Protein AF-A0A941LBN6-F1 (afdb_monomer_lite)

Radius of gyration: 17.54 Å; chains: 1; bounding box: 36×30×60 Å

Structure (mmCIF, N/CA/C/O backbone):
data_AF-A0A941LBN6-F1
#
_entry.id   AF-A0A941LBN6-F1
#
loop_
_atom_site.group_PDB
_atom_site.id
_atom_site.type_symbol
_atom_site.label_atom_id
_atom_site.label_alt_id
_atom_site.label_comp_id
_atom_site.label_asym_id
_atom_site.label_entity_id
_atom_site.label_seq_id
_atom_site.pdbx_PDB_ins_code
_atom_site.Cartn_x
_atom_site.Cartn_y
_atom_site.Cartn_z
_atom_site.occupancy
_atom_site.B_iso_or_equiv
_atom_site.auth_seq_id
_atom_site.auth_comp_id
_atom_site.auth_asym_id
_atom_site.auth_atom_id
_atom_site.pdbx_PDB_model_num
ATOM 1 N N . MET A 1 1 ? 10.171 -6.076 -21.345 1.00 50.53 1 MET A N 1
ATOM 2 C CA . MET A 1 1 ? 9.828 -5.138 -20.255 1.00 50.53 1 MET A CA 1
ATOM 3 C C . MET A 1 1 ? 8.312 -5.055 -20.231 1.00 50.53 1 MET A C 1
ATOM 5 O O . MET A 1 1 ? 7.754 -5.129 -21.316 1.00 50.53 1 MET A O 1
ATOM 9 N N . PRO A 1 2 ? 7.630 -4.997 -19.079 1.00 62.38 2 PRO A N 1
ATOM 10 C CA . PRO A 1 2 ? 6.196 -4.719 -19.077 1.00 62.38 2 PRO A CA 1
ATOM 11 C C . PRO A 1 2 ? 5.975 -3.334 -19.696 1.00 62.38 2 PRO A C 1
ATOM 13 O O . PRO A 1 2 ? 6.624 -2.378 -19.280 1.00 62.38 2 PRO A O 1
ATOM 16 N N . ASP A 1 3 ? 5.101 -3.233 -20.695 1.00 67.25 3 ASP A N 1
ATOM 17 C CA . ASP A 1 3 ? 4.938 -2.003 -21.489 1.00 67.25 3 ASP A CA 1
ATOM 18 C C . ASP A 1 3 ? 4.150 -0.901 -20.752 1.00 67.25 3 ASP A C 1
ATOM 20 O O . ASP A 1 3 ? 4.070 0.229 -21.226 1.00 67.25 3 ASP A O 1
ATOM 24 N N . ASN A 1 4 ? 3.584 -1.208 -19.580 1.00 82.12 4 ASN A N 1
AT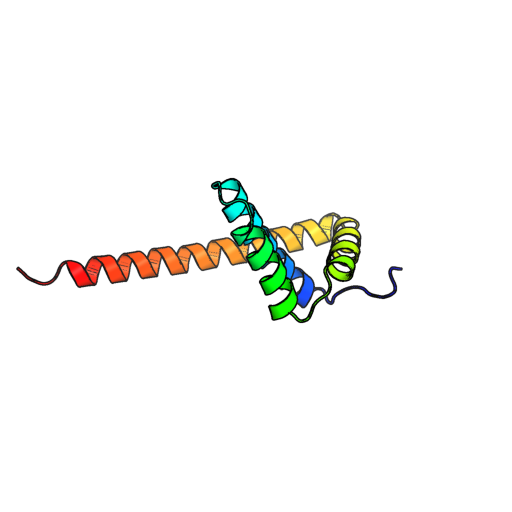OM 25 C CA . ASN A 1 4 ? 2.7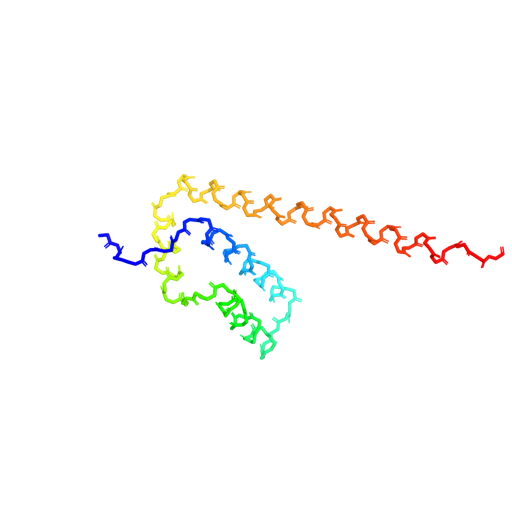83 -0.283 -18.780 1.00 82.12 4 ASN A CA 1
ATOM 26 C C . ASN A 1 4 ? 3.093 -0.447 -17.284 1.00 82.12 4 ASN A C 1
ATOM 28 O O . ASN A 1 4 ? 2.353 -1.096 -16.544 1.00 82.12 4 ASN A O 1
ATOM 32 N N . LEU A 1 5 ? 4.244 0.080 -16.863 1.00 92.12 5 LEU A N 1
ATOM 33 C CA . LEU A 1 5 ? 4.622 0.156 -15.455 1.00 92.12 5 LEU A CA 1
ATOM 34 C C . LEU A 1 5 ? 4.147 1.475 -14.853 1.00 92.12 5 LEU A C 1
ATOM 36 O O . LEU A 1 5 ? 4.287 2.540 -15.452 1.00 92.12 5 LEU A O 1
ATOM 40 N N . MET A 1 6 ? 3.629 1.389 -13.636 1.00 95.00 6 MET A N 1
ATOM 41 C CA . MET A 1 6 ? 3.320 2.538 -12.804 1.00 95.00 6 MET A CA 1
ATOM 42 C C . MET A 1 6 ? 4.600 3.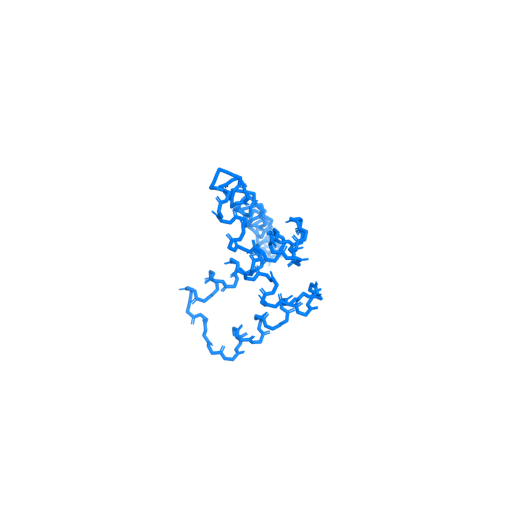315 -12.490 1.00 95.00 6 MET A C 1
ATOM 44 O O . MET A 1 6 ? 5.653 2.717 -12.280 1.00 95.00 6 MET A O 1
ATOM 48 N N . ALA A 1 7 ? 4.510 4.643 -12.431 1.00 95.19 7 ALA A N 1
ATOM 49 C CA . ALA A 1 7 ? 5.607 5.458 -11.924 1.00 95.19 7 ALA A CA 1
ATOM 50 C C . ALA A 1 7 ? 5.901 5.092 -10.461 1.00 95.19 7 ALA A C 1
ATOM 52 O O . ALA A 1 7 ? 4.977 4.869 -9.681 1.00 95.19 7 ALA A O 1
ATOM 53 N N . GLU A 1 8 ? 7.178 5.061 -10.079 1.00 95.19 8 GLU A N 1
ATOM 54 C CA . GLU A 1 8 ? 7.584 4.548 -8.766 1.00 95.19 8 GLU A CA 1
ATOM 55 C C . GLU A 1 8 ? 6.958 5.325 -7.600 1.00 95.19 8 GLU A C 1
ATOM 57 O O . GLU A 1 8 ? 6.525 4.719 -6.626 1.00 95.19 8 GLU A O 1
ATOM 62 N N . GLU A 1 9 ? 6.840 6.648 -7.717 1.00 95.81 9 GLU A N 1
ATOM 63 C CA . GLU A 1 9 ? 6.197 7.488 -6.697 1.00 95.81 9 GLU A CA 1
ATOM 64 C C . GLU A 1 9 ? 4.726 7.103 -6.482 1.00 95.81 9 GLU A C 1
ATOM 66 O O . GLU A 1 9 ? 4.297 6.881 -5.351 1.00 95.81 9 GLU A O 1
ATOM 71 N N . LEU A 1 10 ? 3.972 6.934 -7.574 1.00 96.38 10 LEU A N 1
ATOM 72 C CA . LEU A 1 10 ? 2.573 6.507 -7.531 1.00 96.38 10 LEU A CA 1
ATOM 73 C C . LEU A 1 10 ? 2.436 5.081 -6.978 1.00 96.38 10 LEU A C 1
ATOM 75 O O . LEU A 1 10 ? 1.536 4.799 -6.187 1.00 96.38 10 LEU A O 1
ATOM 79 N N . TYR A 1 11 ? 3.358 4.193 -7.355 1.00 97.19 11 TYR A N 1
ATOM 80 C CA . TYR A 1 11 ? 3.430 2.839 -6.815 1.00 97.19 11 TYR A CA 1
ATOM 81 C C . TYR A 1 11 ? 3.654 2.843 -5.304 1.00 97.19 11 TYR A C 1
ATOM 83 O O . TYR A 1 11 ? 2.971 2.107 -4.598 1.00 97.19 11 TYR A O 1
ATOM 91 N N . LEU A 1 12 ? 4.572 3.670 -4.799 1.00 97.81 12 LEU A N 1
ATOM 92 C CA . LEU A 1 12 ? 4.860 3.772 -3.369 1.00 97.81 12 LEU A CA 1
ATOM 93 C C . LEU A 1 12 ? 3.667 4.308 -2.573 1.00 97.8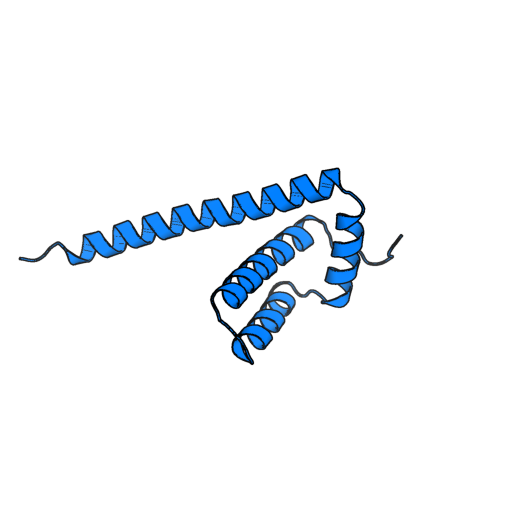1 12 LEU A C 1
ATOM 95 O O . LEU A 1 12 ? 3.408 3.827 -1.469 1.00 97.81 12 LEU A O 1
ATOM 99 N N . ASP A 1 13 ? 2.926 5.267 -3.125 1.00 96.94 13 ASP A N 1
ATOM 100 C CA . ASP A 1 13 ? 1.715 5.782 -2.487 1.00 96.94 13 ASP A CA 1
ATOM 101 C C . ASP A 1 13 ? 0.598 4.734 -2.422 1.00 96.94 13 ASP A C 1
ATOM 103 O O . ASP A 1 13 ? -0.012 4.565 -1.366 1.00 96.94 13 ASP A O 1
ATOM 107 N N . LEU A 1 14 ? 0.372 3.987 -3.506 1.00 97.19 14 LEU A N 1
ATOM 108 C CA . LEU A 1 14 ? -0.590 2.881 -3.512 1.00 97.19 14 LEU A CA 1
ATOM 109 C C . LEU A 1 14 ? -0.150 1.725 -2.615 1.00 97.19 14 LEU A C 1
ATOM 111 O O . LEU A 1 14 ? -0.970 1.170 -1.888 1.00 97.19 14 LEU A O 1
ATOM 115 N N . PHE A 1 15 ? 1.136 1.377 -2.629 1.00 97.50 15 PHE A N 1
ATOM 116 C CA . PHE A 1 15 ? 1.686 0.327 -1.777 1.00 97.50 15 PHE A CA 1
ATOM 117 C C . PHE A 1 15 ? 1.470 0.664 -0.299 1.00 97.50 15 PHE A C 1
ATOM 119 O O . PHE A 1 15 ? 0.991 -0.173 0.455 1.00 97.50 15 PHE A O 1
ATOM 126 N N . TYR A 1 16 ? 1.707 1.917 0.091 1.00 97.25 16 TYR A N 1
ATOM 127 C CA . TYR A 1 16 ? 1.414 2.404 1.436 1.00 97.25 16 TYR A CA 1
ATOM 128 C C . TYR A 1 16 ? -0.058 2.219 1.848 1.00 97.25 16 TYR A C 1
ATOM 130 O O . TYR A 1 16 ? -0.323 1.681 2.920 1.00 97.25 16 TYR A O 1
ATOM 138 N N . GLU A 1 17 ? -1.015 2.631 1.015 1.00 97.25 17 GLU A N 1
ATOM 139 C CA . GLU A 1 17 ? -2.452 2.518 1.329 1.00 97.25 17 GLU A CA 1
ATOM 140 C C . GLU A 1 17 ? -2.910 1.054 1.418 1.00 97.25 17 GLU A C 1
ATOM 142 O O . GLU A 1 17 ? -3.710 0.690 2.282 1.00 97.25 17 GLU A O 1
ATOM 147 N N . LEU A 1 18 ? -2.369 0.190 0.556 1.00 96.81 18 LEU A N 1
ATOM 148 C CA . LEU A 1 18 ? -2.678 -1.238 0.566 1.00 96.81 18 LEU A CA 1
ATOM 149 C C . LEU A 1 18 ? -2.076 -1.958 1.781 1.00 96.81 18 LEU A C 1
ATOM 151 O O . LEU A 1 18 ? -2.735 -2.833 2.338 1.00 96.81 18 LEU A O 1
ATOM 155 N N . GLU A 1 19 ? -0.889 -1.562 2.246 1.00 95.44 19 GLU A N 1
ATOM 156 C CA . GLU A 1 19 ? -0.319 -2.071 3.502 1.00 95.44 19 GLU A CA 1
ATOM 157 C C . GLU A 1 19 ? -1.168 -1.659 4.714 1.00 95.44 19 GLU A C 1
ATOM 159 O O . GLU A 1 19 ? -1.438 -2.477 5.594 1.00 95.44 19 GLU A O 1
ATOM 164 N N . LEU A 1 20 ? -1.678 -0.421 4.746 1.00 94.81 20 LEU A N 1
ATOM 165 C CA . LEU A 1 20 ? -2.618 -0.000 5.791 1.00 94.81 20 LEU A CA 1
ATOM 166 C C . LEU A 1 20 ? -3.907 -0.829 5.774 1.00 94.81 20 LEU A C 1
ATOM 168 O O . LEU A 1 20 ? -4.391 -1.241 6.833 1.00 94.81 20 LEU A O 1
ATOM 172 N N . LEU A 1 21 ? -4.456 -1.088 4.585 1.00 95.06 21 LEU A N 1
ATOM 173 C CA . LEU A 1 21 ? -5.638 -1.930 4.433 1.00 95.06 21 LEU A CA 1
ATOM 174 C C . LEU A 1 21 ? -5.360 -3.369 4.889 1.00 95.06 21 LEU A C 1
ATOM 176 O O . LEU A 1 21 ? -6.186 -3.937 5.603 1.00 95.06 21 LEU A O 1
ATOM 180 N N . SER A 1 22 ? -4.185 -3.921 4.569 1.00 92.56 22 SER A N 1
ATOM 181 C CA . SER A 1 22 ? -3.761 -5.245 5.041 1.00 92.56 22 SER A CA 1
ATOM 182 C C . SER A 1 22 ? -3.720 -5.306 6.568 1.00 92.56 22 SER A C 1
ATOM 184 O O . SER A 1 22 ? -4.299 -6.207 7.168 1.00 92.56 22 SER A O 1
ATOM 186 N N . VAL A 1 23 ? -3.134 -4.302 7.229 1.00 90.75 23 VAL A N 1
ATOM 187 C CA . VAL A 1 23 ? -3.118 -4.224 8.701 1.00 90.75 23 VAL A CA 1
ATOM 188 C C . VAL A 1 23 ? -4.535 -4.127 9.275 1.00 90.75 23 VAL A C 1
ATOM 190 O O . VAL A 1 23 ? -4.834 -4.734 10.307 1.00 90.75 23 VAL A O 1
ATOM 193 N N . TYR A 1 24 ? -5.430 -3.376 8.629 1.00 91.50 24 TYR A N 1
ATOM 194 C CA . TYR A 1 24 ? -6.830 -3.290 9.045 1.00 91.50 24 TYR A CA 1
ATOM 195 C C . TYR A 1 24 ? -7.535 -4.653 8.944 1.00 91.50 24 TYR A C 1
ATOM 197 O O . TYR A 1 24 ? -8.254 -5.048 9.868 1.00 91.50 24 TYR A O 1
ATOM 205 N N . GLN A 1 25 ? -7.268 -5.408 7.875 1.00 92.50 25 GLN A N 1
ATOM 206 C CA . GLN A 1 25 ? -7.764 -6.775 7.697 1.00 92.50 25 GLN A CA 1
ATOM 207 C C . GLN A 1 25 ? -7.208 -7.743 8.748 1.00 92.50 25 GLN A C 1
ATOM 209 O O . GLN A 1 25 ? -7.970 -8.522 9.329 1.00 92.50 25 GLN A O 1
ATOM 214 N N . ASP A 1 26 ? -5.909 -7.664 9.044 1.00 91.06 26 ASP A N 1
ATOM 215 C CA . ASP A 1 26 ? -5.239 -8.500 10.048 1.00 91.06 26 ASP A CA 1
ATOM 216 C C . ASP A 1 26 ? -5.801 -8.277 11.458 1.00 91.06 26 ASP A C 1
ATOM 218 O O . ASP A 1 26 ? -5.847 -9.198 12.275 1.00 91.06 26 ASP A O 1
ATOM 222 N N . ARG A 1 27 ? -6.325 -7.075 11.733 1.00 90.75 27 ARG A N 1
ATOM 223 C CA . ARG A 1 27 ? -7.047 -6.743 12.975 1.00 90.75 27 ARG A CA 1
ATOM 224 C C . ARG A 1 27 ? -8.498 -7.232 13.007 1.00 90.75 27 ARG A C 1
ATOM 226 O O . ARG A 1 27 ? -9.213 -6.962 13.970 1.00 90.75 27 ARG A O 1
ATOM 233 N N . GLY A 1 28 ? -8.933 -7.974 11.991 1.00 87.75 28 GLY A N 1
ATOM 234 C CA . GLY A 1 28 ? -10.233 -8.637 11.945 1.00 87.75 28 GLY A CA 1
ATOM 235 C C . GLY A 1 28 ? -11.277 -7.947 11.069 1.00 87.75 28 GLY A C 1
ATOM 236 O O . GLY A 1 28 ? -12.396 -8.457 10.981 1.00 87.75 28 GLY A O 1
ATOM 237 N N . ALA A 1 29 ? -10.945 -6.842 10.392 1.00 90.44 29 ALA A N 1
ATOM 238 C CA . ALA A 1 29 ? -11.849 -6.246 9.413 1.00 90.44 29 ALA A CA 1
ATOM 239 C C . ALA A 1 29 ? -12.008 -7.170 8.198 1.00 90.44 29 ALA A C 1
ATOM 241 O O . ALA A 1 29 ? -11.029 -7.655 7.631 1.00 90.44 29 ALA A O 1
ATOM 242 N N . ARG A 1 30 ? -13.250 -7.458 7.799 1.00 90.06 30 ARG A N 1
ATOM 243 C CA . ARG A 1 30 ? -13.560 -8.393 6.706 1.00 90.06 30 ARG A CA 1
ATOM 244 C C . ARG A 1 30 ? -14.848 -8.006 5.988 1.00 90.06 30 ARG A C 1
ATOM 246 O O . ARG A 1 30 ? -15.644 -7.218 6.496 1.00 90.06 30 ARG A O 1
ATOM 253 N N . GLY A 1 31 ? -15.070 -8.638 4.839 1.00 89.75 31 GLY A N 1
ATOM 254 C CA . GLY A 1 31 ? -16.289 -8.493 4.051 1.00 89.75 31 GLY A CA 1
ATOM 255 C C . GLY A 1 31 ? -16.337 -7.180 3.276 1.00 89.75 31 GLY A C 1
ATOM 256 O O . GLY A 1 31 ? -15.308 -6.558 3.021 1.00 89.75 31 GLY A O 1
ATOM 257 N N . SER A 1 32 ? -17.553 -6.744 2.950 1.00 90.31 32 SER A N 1
ATOM 258 C CA . SER A 1 32 ? -17.807 -5.674 1.980 1.00 90.31 32 SER A CA 1
ATOM 259 C C . SER A 1 32 ? -17.136 -4.338 2.299 1.00 90.31 32 SER A C 1
ATOM 261 O O . SER A 1 32 ? -16.882 -3.563 1.392 1.00 90.31 32 SER A O 1
ATOM 263 N N . VAL A 1 33 ? -16.840 -4.043 3.569 1.00 91.12 33 VAL A N 1
ATOM 264 C CA . VAL A 1 33 ? -16.137 -2.803 3.943 1.00 91.12 33 VAL A CA 1
ATOM 265 C C . VAL A 1 33 ? -14.717 -2.788 3.387 1.00 91.12 33 VAL A C 1
ATOM 267 O O . VAL A 1 33 ? -14.273 -1.778 2.854 1.00 91.12 33 VAL A O 1
ATOM 270 N N . VAL A 1 34 ? -14.009 -3.910 3.497 1.00 93.38 34 VAL A N 1
ATOM 271 C CA . VAL A 1 34 ? -12.639 -4.043 2.996 1.00 93.38 34 VAL A CA 1
ATOM 272 C C . VAL A 1 34 ? -12.627 -3.997 1.473 1.00 93.38 34 VAL A C 1
ATOM 274 O O . VAL A 1 34 ? -11.785 -3.312 0.901 1.00 93.38 34 VAL A O 1
ATOM 277 N N . ASP A 1 35 ? -13.585 -4.671 0.832 1.00 93.38 35 ASP A N 1
ATOM 278 C CA . ASP A 1 35 ? -13.723 -4.666 -0.626 1.00 93.38 35 ASP A CA 1
ATOM 279 C C . ASP A 1 35 ? -13.974 -3.239 -1.144 1.00 93.38 35 ASP A C 1
ATOM 281 O O . ASP A 1 35 ? -13.269 -2.772 -2.038 1.00 93.38 35 ASP A O 1
ATOM 285 N N . SER A 1 36 ? -14.885 -2.493 -0.508 1.00 94.31 36 SER A N 1
ATOM 286 C CA . SER A 1 36 ? -15.145 -1.088 -0.846 1.00 94.31 36 SER A CA 1
ATOM 287 C C . SER A 1 36 ? -13.927 -0.189 -0.626 1.00 94.31 36 SER A C 1
ATOM 289 O O . SER A 1 36 ? -13.658 0.691 -1.440 1.00 94.31 36 SER A O 1
ATOM 291 N N . LEU A 1 37 ? -13.176 -0.383 0.465 1.00 96.31 37 LEU A N 1
ATOM 292 C CA . LEU A 1 37 ? -11.951 0.385 0.713 1.00 96.31 37 LEU A CA 1
ATOM 293 C C . LEU A 1 37 ? -10.897 0.100 -0.354 1.00 96.31 37 LEU A C 1
ATOM 295 O O . LEU A 1 37 ? -10.256 1.028 -0.839 1.00 96.31 37 LEU A O 1
ATOM 299 N N . TYR A 1 38 ? -10.748 -1.164 -0.748 1.00 96.12 38 TYR A N 1
ATOM 300 C CA . TYR A 1 38 ? -9.856 -1.551 -1.830 1.00 96.12 38 TYR A CA 1
ATOM 301 C C . TYR A 1 38 ? -10.227 -0.824 -3.132 1.00 96.12 38 TYR A C 1
ATOM 303 O O . TYR A 1 38 ? -9.366 -0.208 -3.756 1.00 96.12 38 TYR A O 1
ATOM 311 N N . GLU A 1 39 ? -11.505 -0.828 -3.519 1.00 96.19 39 GLU A N 1
ATOM 312 C CA . GLU A 1 39 ? -11.990 -0.124 -4.716 1.00 96.19 39 GLU A CA 1
ATOM 313 C C . GLU A 1 39 ? -11.764 1.395 -4.647 1.00 96.19 39 GLU A C 1
ATOM 315 O O . GLU A 1 39 ? -11.272 2.000 -5.606 1.00 96.19 39 GLU A O 1
ATOM 320 N N . GLU A 1 40 ? -12.070 2.021 -3.509 1.00 97.19 40 GLU A N 1
ATOM 321 C CA . GLU A 1 40 ? -11.897 3.465 -3.333 1.00 97.19 40 GLU A CA 1
ATOM 322 C C . GLU A 1 40 ? -10.420 3.891 -3.339 1.00 97.19 40 GLU A C 1
ATOM 324 O O . GLU A 1 40 ? -10.110 4.974 -3.840 1.00 97.19 40 GLU A O 1
ATOM 329 N N . ILE A 1 41 ? -9.489 3.043 -2.881 1.00 97.75 41 ILE A N 1
ATOM 330 C CA . ILE A 1 41 ? -8.046 3.299 -3.018 1.00 97.75 41 ILE A CA 1
ATOM 331 C C . ILE A 1 41 ? -7.679 3.425 -4.503 1.00 97.75 41 ILE A C 1
ATOM 333 O O . ILE A 1 41 ? -7.150 4.454 -4.919 1.00 97.75 41 ILE A O 1
ATOM 337 N N . PHE A 1 42 ? -8.001 2.441 -5.344 1.00 97.19 42 PHE A N 1
ATOM 338 C CA . PHE A 1 42 ? -7.634 2.500 -6.768 1.00 97.19 42 PHE A CA 1
ATOM 339 C C . PHE A 1 42 ? -8.292 3.670 -7.505 1.00 97.19 42 PHE A C 1
ATOM 341 O O . PHE A 1 42 ? -7.654 4.334 -8.328 1.00 97.19 42 PHE A O 1
ATOM 348 N N . LYS A 1 43 ? -9.537 3.988 -7.145 1.00 97.06 43 LYS A N 1
ATOM 349 C CA . LYS A 1 43 ? -10.263 5.144 -7.673 1.00 97.06 43 LYS A CA 1
ATOM 350 C C . LYS A 1 43 ? -9.620 6.474 -7.276 1.00 97.06 43 LYS A C 1
ATOM 352 O O . LYS A 1 43 ? -9.459 7.336 -8.138 1.00 97.06 43 LYS A O 1
ATOM 357 N N . LYS A 1 44 ? -9.196 6.638 -6.015 1.00 97.19 44 LYS A N 1
ATOM 358 C CA . LYS A 1 44 ? -8.488 7.838 -5.522 1.00 97.19 44 LYS A CA 1
ATOM 359 C C . LYS A 1 44 ? -7.234 8.142 -6.344 1.00 97.19 44 LYS A C 1
ATOM 361 O O . LYS A 1 44 ? -6.961 9.303 -6.632 1.00 97.19 44 LYS A O 1
ATOM 366 N N . TYR A 1 45 ? -6.495 7.107 -6.731 1.00 95.44 45 TYR A N 1
ATOM 367 C CA . TYR A 1 45 ? -5.249 7.234 -7.491 1.00 95.44 45 TYR A CA 1
ATOM 368 C C . TYR A 1 45 ? -5.438 7.143 -9.012 1.00 95.44 45 TYR A C 1
ATOM 370 O O . TYR A 1 45 ? -4.444 7.109 -9.737 1.00 95.44 45 TYR A O 1
ATOM 378 N N . ASN A 1 46 ? -6.685 7.086 -9.504 1.00 94.75 46 ASN A N 1
ATOM 379 C CA . ASN A 1 46 ? -7.018 6.875 -10.918 1.00 94.75 46 ASN A CA 1
ATOM 380 C C . ASN A 1 46 ? -6.155 5.768 -11.556 1.00 94.75 46 ASN A C 1
ATOM 382 O O . ASN A 1 46 ? -5.543 5.951 -12.609 1.00 94.75 46 ASN A O 1
ATOM 386 N N . SER A 1 47 ? -6.022 4.655 -10.839 1.00 94.12 47 SER A N 1
ATOM 387 C CA . SER A 1 47 ? -5.073 3.592 -11.150 1.00 94.12 47 SER A CA 1
ATOM 388 C C . SER A 1 47 ? -5.785 2.261 -11.310 1.00 94.12 47 SER A C 1
ATOM 390 O O . SER A 1 47 ? -6.806 2.004 -10.679 1.00 94.12 47 SER A O 1
ATOM 392 N N . ASP A 1 48 ? -5.217 1.402 -12.149 1.00 93.62 48 ASP A N 1
ATOM 393 C CA . ASP A 1 48 ? -5.748 0.073 -12.419 1.00 93.62 48 ASP A CA 1
ATOM 394 C C . ASP A 1 48 ? -5.046 -0.995 -11.564 1.00 93.62 48 ASP A C 1
ATOM 396 O O . ASP A 1 48 ? -3.825 -0.962 -11.357 1.00 93.62 48 ASP A O 1
ATOM 400 N N . LYS A 1 49 ? -5.829 -1.958 -11.069 1.00 93.62 49 LYS A N 1
ATOM 401 C CA . LYS A 1 49 ? -5.347 -3.044 -10.210 1.00 93.62 49 LYS A CA 1
ATOM 402 C C . LYS A 1 49 ? -4.321 -3.927 -10.914 1.00 93.62 49 LYS A C 1
ATOM 404 O O . LYS A 1 49 ? -3.302 -4.271 -10.315 1.00 93.62 49 LYS A O 1
ATOM 409 N N . ASP A 1 50 ? -4.562 -4.302 -12.163 1.00 93.94 50 ASP A N 1
ATOM 410 C CA . ASP A 1 50 ? -3.682 -5.201 -12.909 1.00 93.94 50 ASP A CA 1
ATOM 411 C C . ASP A 1 50 ? -2.370 -4.501 -13.278 1.00 93.94 50 ASP A C 1
ATOM 413 O O . ASP A 1 50 ? -1.294 -5.114 -13.237 1.00 93.94 50 ASP A O 1
ATOM 417 N N . VAL A 1 51 ? -2.430 -3.191 -13.542 1.00 94.44 51 VAL A N 1
ATOM 418 C CA . VAL A 1 51 ? -1.242 -2.340 -13.717 1.00 94.44 51 VAL A CA 1
ATOM 419 C C . VAL A 1 51 ? -0.425 -2.269 -12.428 1.00 94.44 51 VAL A C 1
ATOM 421 O O . VAL A 1 51 ? 0.797 -2.456 -12.468 1.00 94.44 51 VAL A O 1
ATOM 424 N N . PHE A 1 52 ? -1.071 -2.072 -11.273 1.00 95.88 52 PHE A N 1
ATOM 425 C CA . PHE A 1 52 ? -0.384 -2.122 -9.982 1.00 95.88 52 PHE A CA 1
ATOM 426 C C . PHE A 1 52 ? 0.263 -3.489 -9.751 1.00 95.88 52 PHE A C 1
ATOM 428 O O . PHE A 1 52 ? 1.450 -3.545 -9.451 1.00 95.88 52 PHE A O 1
ATOM 435 N N . MET A 1 53 ? -0.457 -4.596 -9.954 1.00 95.12 53 MET A N 1
ATOM 436 C CA . MET A 1 53 ? 0.084 -5.942 -9.731 1.00 95.12 53 MET A CA 1
ATOM 437 C C . MET A 1 53 ? 1.268 -6.263 -10.649 1.00 95.12 53 MET A C 1
ATOM 439 O O . MET A 1 53 ? 2.235 -6.900 -10.224 1.00 95.12 53 MET A O 1
ATOM 443 N N . SER A 1 54 ? 1.216 -5.812 -11.902 1.00 95.31 54 SER A N 1
ATOM 444 C CA . SER A 1 54 ? 2.324 -5.953 -12.851 1.00 95.31 54 SER A CA 1
ATOM 445 C C . SER A 1 54 ? 3.540 -5.139 -12.410 1.00 95.31 54 SER A C 1
ATOM 447 O O . SER A 1 54 ? 4.666 -5.642 -12.424 1.00 95.31 54 SER A O 1
ATOM 449 N N . SER A 1 55 ? 3.304 -3.913 -11.939 1.00 96.19 55 SER A N 1
ATOM 450 C CA . SER A 1 55 ? 4.344 -3.025 -11.412 1.00 96.19 55 SER A CA 1
ATOM 451 C C . SER A 1 55 ? 4.952 -3.565 -10.123 1.00 96.19 55 SER A C 1
ATOM 453 O O . SER A 1 55 ? 6.168 -3.595 -9.983 1.00 96.19 55 SER A O 1
ATOM 455 N N . HIS A 1 56 ? 4.127 -4.088 -9.219 1.00 96.31 56 HIS A N 1
ATOM 456 C CA . HIS A 1 56 ? 4.557 -4.690 -7.966 1.00 96.31 56 HIS A CA 1
ATOM 457 C C . HIS A 1 56 ? 5.484 -5.882 -8.213 1.00 96.31 56 HIS A C 1
ATOM 459 O O . HIS A 1 56 ? 6.576 -5.927 -7.657 1.00 96.31 56 HIS A O 1
ATOM 465 N N . LYS A 1 57 ? 5.120 -6.793 -9.128 1.00 95.69 57 LYS A N 1
ATOM 466 C CA . LYS A 1 57 ? 5.992 -7.912 -9.533 1.00 95.69 57 LYS A CA 1
ATOM 467 C C . LYS A 1 57 ? 7.309 -7.430 -10.144 1.00 95.69 57 LYS A C 1
ATOM 469 O O . LYS A 1 57 ? 8.363 -7.993 -9.856 1.00 95.69 57 LYS A O 1
ATOM 474 N N . TYR A 1 58 ? 7.256 -6.396 -10.983 1.00 95.88 58 TYR A N 1
ATOM 475 C CA . TYR A 1 58 ? 8.455 -5.800 -11.568 1.00 95.88 58 TYR A CA 1
ATOM 476 C C . TYR A 1 58 ? 9.376 -5.217 -10.492 1.00 95.88 58 TYR A C 1
ATOM 478 O O . TYR A 1 58 ? 10.561 -5.548 -10.462 1.00 95.88 58 TYR A O 1
ATOM 486 N N . TYR A 1 59 ? 8.850 -4.411 -9.571 1.00 95.81 59 TYR A N 1
ATOM 487 C CA . TYR A 1 59 ? 9.648 -3.831 -8.497 1.00 95.81 59 TYR A CA 1
ATOM 488 C C . TYR A 1 59 ? 10.173 -4.896 -7.534 1.00 95.81 59 TYR A C 1
ATOM 490 O O . TYR A 1 59 ? 11.344 -4.843 -7.185 1.00 95.81 59 TYR A O 1
ATOM 498 N N . GLN A 1 60 ? 9.385 -5.923 -7.204 1.00 95.56 60 GLN A N 1
ATOM 499 C CA . GLN A 1 60 ? 9.835 -7.068 -6.401 1.00 95.56 60 GLN A CA 1
ATOM 500 C C . GLN A 1 60 ? 10.999 -7.845 -7.023 1.00 95.56 60 GLN A C 1
ATOM 502 O O . GLN A 1 60 ? 11.806 -8.414 -6.290 1.00 95.56 60 GLN A O 1
ATOM 507 N N . SER A 1 61 ? 11.120 -7.860 -8.354 1.00 96.69 61 SER A N 1
ATOM 508 C CA . SER A 1 61 ? 12.270 -8.487 -9.019 1.00 96.69 61 SER A CA 1
ATOM 509 C C . SER A 1 61 ? 13.593 -7.745 -8.766 1.00 96.69 61 SER A C 1
ATOM 511 O O . SER A 1 61 ? 14.663 -8.340 -8.886 1.00 96.69 61 SER A O 1
ATOM 513 N N . GLN A 1 62 ? 13.528 -6.472 -8.362 1.00 96.25 62 GLN A N 1
ATOM 514 C CA . GLN A 1 62 ? 14.663 -5.642 -7.954 1.00 96.25 62 GLN A CA 1
ATOM 515 C C . GLN A 1 62 ? 14.822 -5.735 -6.434 1.00 96.25 62 GLN A C 1
ATOM 517 O O . GLN A 1 62 ? 14.357 -4.873 -5.694 1.00 96.25 62 GLN A O 1
ATOM 522 N N . ILE A 1 63 ? 15.403 -6.834 -5.952 1.00 95.50 63 ILE A N 1
ATOM 523 C CA . ILE A 1 63 ? 15.349 -7.210 -4.529 1.00 95.50 63 ILE A CA 1
ATOM 524 C C . ILE A 1 63 ? 15.871 -6.093 -3.606 1.00 95.50 63 ILE A C 1
ATOM 526 O O . ILE A 1 63 ? 15.211 -5.755 -2.623 1.00 95.50 63 ILE A O 1
ATOM 530 N N . ILE A 1 64 ? 17.030 -5.505 -3.922 1.00 97.81 64 ILE A N 1
ATOM 531 C CA . ILE A 1 64 ? 17.667 -4.483 -3.075 1.00 97.81 64 ILE A CA 1
ATOM 532 C C . ILE A 1 64 ? 16.854 -3.186 -3.089 1.00 97.81 64 ILE A C 1
ATOM 534 O O . ILE A 1 64 ? 16.566 -2.607 -2.044 1.00 97.81 64 ILE A O 1
ATOM 538 N N . GLU A 1 65 ? 16.429 -2.743 -4.266 1.00 97.56 65 GLU A N 1
ATOM 539 C CA . GLU A 1 65 ? 15.642 -1.530 -4.441 1.00 97.56 65 GLU A CA 1
ATOM 540 C C . GLU A 1 65 ? 14.257 -1.678 -3.805 1.00 97.56 65 GLU A C 1
ATOM 542 O O . GLU A 1 65 ? 13.763 -0.757 -3.159 1.00 97.56 65 GLU A O 1
ATOM 547 N N . GLN A 1 66 ? 13.632 -2.851 -3.918 1.00 96.94 66 GLN A N 1
ATOM 548 C CA . GLN A 1 66 ? 12.351 -3.124 -3.279 1.00 96.94 66 GLN A CA 1
ATOM 549 C C . GLN A 1 66 ? 12.453 -3.117 -1.755 1.00 96.94 66 GLN A C 1
ATOM 551 O O . GLN A 1 66 ? 11.514 -2.661 -1.104 1.00 96.94 66 GLN A O 1
ATOM 556 N N . GLN A 1 67 ? 13.571 -3.565 -1.180 1.00 97.31 67 GLN A N 1
ATOM 557 C CA . GLN A 1 67 ? 13.797 -3.436 0.257 1.00 97.31 67 GLN A CA 1
ATOM 558 C C . GLN A 1 67 ? 13.804 -1.960 0.680 1.00 97.31 67 GLN A C 1
ATOM 560 O O . GLN A 1 67 ? 13.109 -1.588 1.620 1.00 97.31 67 GLN A O 1
ATOM 565 N N . ILE A 1 68 ? 14.489 -1.095 -0.076 1.00 97.88 68 ILE A N 1
ATOM 566 C CA . ILE A 1 68 ? 14.505 0.357 0.177 1.00 97.88 68 ILE A CA 1
ATOM 567 C C . ILE A 1 68 ? 13.094 0.959 0.057 1.00 97.88 68 ILE A C 1
ATOM 569 O O . ILE A 1 68 ? 12.700 1.799 0.871 1.00 97.88 68 ILE A O 1
ATOM 573 N N . ARG A 1 69 ? 12.310 0.521 -0.934 1.00 97.62 69 ARG A N 1
ATOM 574 C CA . ARG A 1 69 ? 10.911 0.939 -1.117 1.00 97.62 69 ARG A CA 1
ATOM 575 C C . ARG A 1 69 ? 10.036 0.535 0.067 1.00 97.62 69 ARG A C 1
ATOM 577 O O . ARG A 1 69 ? 9.298 1.371 0.583 1.00 97.62 69 ARG A O 1
ATOM 584 N N . ALA A 1 70 ? 10.151 -0.711 0.522 1.00 96.50 70 ALA A N 1
ATOM 585 C CA . ALA A 1 70 ? 9.432 -1.203 1.693 1.00 96.50 70 ALA A CA 1
ATOM 586 C C . ALA A 1 70 ? 9.813 -0.417 2.959 1.00 96.50 70 ALA A C 1
ATOM 588 O O . ALA A 1 70 ? 8.930 0.067 3.664 1.00 96.50 70 ALA A O 1
ATOM 589 N N . ASP A 1 71 ? 11.107 -0.175 3.189 1.00 97.50 71 ASP A N 1
ATOM 590 C CA . ASP A 1 71 ? 11.586 0.640 4.313 1.00 97.50 71 ASP A CA 1
ATOM 591 C C . ASP A 1 71 ? 11.037 2.076 4.266 1.00 97.50 71 ASP A C 1
ATOM 593 O O . ASP A 1 71 ? 10.740 2.676 5.301 1.00 97.50 71 ASP A O 1
ATOM 597 N N . SER A 1 72 ? 10.895 2.653 3.069 1.00 96.75 72 SER A N 1
ATOM 598 C CA . SER A 1 72 ? 10.281 3.973 2.877 1.00 96.75 72 SER A CA 1
ATOM 599 C C . SER A 1 72 ? 8.802 3.979 3.279 1.00 96.75 72 SER A C 1
ATOM 601 O O . SER A 1 72 ? 8.362 4.876 4.006 1.00 96.75 72 SER A O 1
ATOM 603 N N . VAL A 1 73 ? 8.048 2.953 2.870 1.00 96.69 73 VAL A N 1
ATOM 604 C CA . VAL A 1 73 ? 6.635 2.780 3.241 1.00 96.69 73 VAL A CA 1
ATOM 605 C C . VAL A 1 73 ? 6.481 2.605 4.752 1.00 96.69 73 VAL A C 1
ATOM 607 O O . VAL A 1 73 ? 5.677 3.313 5.357 1.00 96.69 73 VAL A O 1
ATOM 610 N N . ILE A 1 74 ? 7.306 1.763 5.383 1.00 94.19 74 ILE A N 1
ATOM 611 C CA . ILE A 1 74 ? 7.316 1.570 6.843 1.00 94.19 74 ILE A CA 1
ATOM 612 C C . ILE A 1 74 ? 7.575 2.901 7.558 1.00 94.19 74 ILE A C 1
ATOM 614 O O . ILE A 1 74 ? 6.784 3.309 8.408 1.00 94.19 74 ILE A O 1
ATOM 618 N N . LYS A 1 75 ? 8.606 3.652 7.150 1.00 94.62 75 LYS A N 1
ATOM 619 C CA . LYS A 1 75 ? 8.904 4.976 7.728 1.00 94.62 75 LYS A CA 1
ATOM 620 C C . LYS A 1 75 ? 7.743 5.959 7.574 1.00 94.62 75 LYS A C 1
ATOM 622 O O . LYS A 1 75 ? 7.536 6.806 8.444 1.00 94.62 75 LYS A O 1
ATOM 627 N N . LYS A 1 76 ? 6.994 5.898 6.467 1.00 94.00 76 LYS A N 1
ATOM 628 C CA . LYS A 1 76 ? 5.800 6.732 6.256 1.00 94.00 76 LYS A CA 1
ATOM 629 C C . LYS A 1 76 ? 4.685 6.350 7.237 1.00 94.00 76 LYS A C 1
ATOM 631 O O . LYS A 1 76 ? 4.087 7.246 7.829 1.00 94.00 76 LYS A O 1
ATOM 636 N N . ILE A 1 77 ? 4.456 5.054 7.461 1.00 90.94 77 ILE A N 1
ATOM 637 C CA . ILE A 1 77 ? 3.497 4.549 8.460 1.00 90.94 77 ILE A CA 1
ATOM 638 C C . ILE A 1 77 ? 3.886 5.022 9.866 1.00 90.94 77 ILE A C 1
ATOM 640 O O . ILE A 1 77 ? 3.076 5.651 10.543 1.00 90.94 77 ILE A O 1
ATOM 644 N N . GLU A 1 78 ? 5.133 4.800 10.282 1.00 90.00 78 GLU A N 1
ATOM 645 C CA . GLU A 1 78 ? 5.634 5.167 11.615 1.00 90.00 78 GLU A CA 1
ATOM 646 C C . GLU A 1 78 ? 5.491 6.664 11.910 1.00 90.00 78 GLU A C 1
ATOM 648 O O . GLU A 1 78 ? 5.062 7.057 12.995 1.00 90.00 78 GLU A O 1
ATOM 653 N N . ARG A 1 79 ? 5.798 7.527 10.933 1.00 89.06 79 ARG A N 1
ATOM 654 C CA . ARG A 1 79 ? 5.618 8.979 11.087 1.00 89.06 79 ARG A CA 1
ATOM 655 C C . ARG A 1 79 ? 4.162 9.357 11.327 1.00 89.06 79 ARG A C 1
ATOM 657 O O . ARG A 1 79 ? 3.902 10.232 12.150 1.00 89.06 79 ARG A O 1
ATOM 664 N N . ASN A 1 80 ? 3.231 8.713 10.628 1.00 84.19 80 ASN A N 1
ATOM 665 C CA . ASN A 1 80 ? 1.808 8.986 10.795 1.00 84.19 80 ASN A CA 1
ATOM 666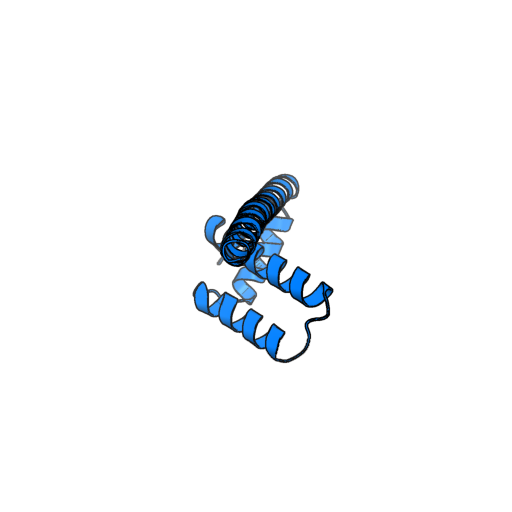 C C . ASN A 1 80 ? 1.290 8.484 12.150 1.00 84.19 80 ASN A C 1
ATOM 668 O O . ASN A 1 80 ? 0.478 9.173 12.760 1.00 84.19 80 ASN A O 1
ATOM 672 N N . LEU A 1 81 ? 1.822 7.377 12.682 1.00 80.44 81 LEU A N 1
ATOM 673 C CA . LEU A 1 81 ? 1.519 6.930 14.050 1.00 80.44 81 LEU A CA 1
ATOM 674 C C . LEU A 1 81 ? 1.928 7.973 15.101 1.00 80.44 81 LEU A C 1
ATOM 676 O O . LEU A 1 81 ? 1.120 8.326 15.951 1.00 80.44 81 LEU A O 1
ATOM 680 N N . ILE A 1 82 ? 3.126 8.559 14.985 1.00 77.44 82 ILE A N 1
ATOM 681 C CA . ILE A 1 82 ? 3.584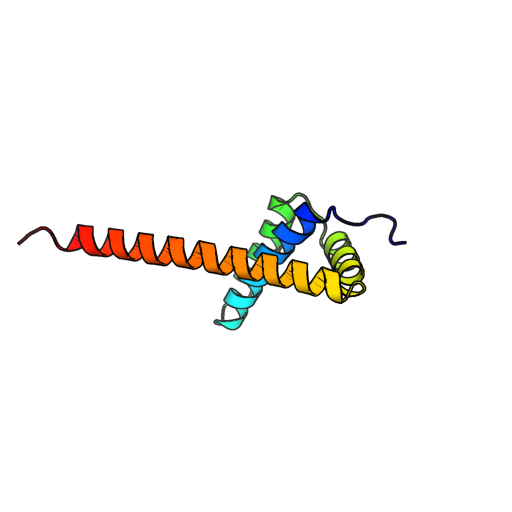 9.616 15.908 1.00 77.44 82 ILE A CA 1
ATOM 682 C C . ILE A 1 82 ? 2.642 10.831 15.891 1.00 77.44 82 ILE A C 1
ATOM 684 O O . ILE A 1 82 ? 2.452 11.492 16.913 1.00 77.44 82 ILE A O 1
ATOM 688 N N . VAL A 1 83 ? 2.083 11.175 14.727 1.00 75.44 83 VAL A N 1
ATOM 689 C CA . VAL A 1 83 ? 1.125 12.285 14.606 1.00 75.44 83 VAL A CA 1
ATOM 690 C C . VAL A 1 83 ? -0.194 11.944 15.299 1.00 75.44 83 VAL A C 1
ATOM 692 O O . VAL A 1 83 ? -0.735 12.804 15.994 1.00 75.44 83 VAL A O 1
ATOM 695 N N . LEU A 1 84 ? -0.680 10.709 15.156 1.00 75.56 84 LEU A N 1
ATOM 696 C CA . LEU A 1 84 ? -1.898 10.240 15.820 1.00 75.56 84 LEU A CA 1
ATOM 697 C C . LEU A 1 84 ? -1.741 10.225 17.344 1.00 75.56 84 LEU A C 1
ATOM 699 O O . LEU A 1 84 ? -2.561 10.826 18.030 1.00 75.56 84 LEU A O 1
ATOM 703 N N . ASP A 1 85 ? -0.641 9.678 17.867 1.00 74.19 85 ASP A N 1
ATOM 704 C CA . ASP A 1 85 ? -0.371 9.652 19.313 1.00 74.19 85 ASP A CA 1
ATOM 705 C C . ASP A 1 85 ? -0.334 11.068 19.913 1.00 74.19 85 ASP A C 1
ATOM 707 O O . ASP A 1 85 ? -0.840 11.327 21.008 1.00 74.19 85 ASP A O 1
ATOM 711 N N . LYS A 1 86 ? 0.246 12.028 19.177 1.00 74.94 86 LYS A N 1
ATOM 712 C CA . LYS A 1 86 ? 0.239 13.440 19.582 1.00 74.94 86 LYS A CA 1
ATOM 713 C C . LYS A 1 86 ? -1.172 14.015 19.588 1.00 74.94 86 LYS A C 1
ATOM 715 O O . LYS A 1 86 ? -1.513 14.735 20.522 1.00 74.94 86 LYS A O 1
ATOM 720 N N . LEU A 1 87 ? -1.984 13.721 18.577 1.00 73.81 87 LEU A N 1
ATOM 721 C CA . LEU A 1 87 ? -3.358 14.211 18.497 1.00 73.81 87 LEU A CA 1
ATOM 722 C C . LEU A 1 87 ? -4.230 13.653 19.634 1.00 73.81 87 LEU A C 1
ATOM 724 O O . LEU A 1 87 ? -4.972 14.408 20.266 1.00 73.81 87 LEU A O 1
ATOM 728 N N . ASP A 1 88 ? -4.077 12.370 19.956 1.00 72.25 88 ASP A N 1
ATOM 729 C CA . ASP A 1 88 ? -4.748 11.732 21.092 1.00 72.25 88 ASP A CA 1
ATOM 730 C C . ASP A 1 88 ? -4.321 12.378 22.418 1.00 72.25 88 ASP A C 1
ATOM 732 O O . ASP A 1 88 ? -5.155 12.702 23.266 1.00 72.25 88 ASP A O 1
ATOM 736 N N . SER A 1 89 ? -3.029 12.678 22.583 1.00 74.56 89 SER A N 1
ATOM 737 C CA . SER A 1 89 ? -2.538 13.368 23.783 1.00 74.56 89 SER A CA 1
ATOM 738 C C . SER A 1 89 ? -3.146 14.768 23.974 1.00 74.56 89 SER A C 1
ATOM 740 O O . SER A 1 89 ? -3.411 15.171 25.106 1.00 74.56 89 SER A O 1
ATOM 742 N N . LEU A 1 90 ? -3.423 15.490 22.881 1.00 75.44 90 LEU A N 1
ATOM 743 C CA . LEU A 1 90 ? -4.016 16.832 22.913 1.00 75.44 90 LEU A CA 1
ATOM 744 C C . LEU A 1 90 ? -5.515 16.785 23.234 1.00 75.44 90 LEU A C 1
ATOM 746 O O . LEU A 1 90 ? -5.987 17.529 24.092 1.00 75.44 90 LEU A O 1
ATOM 750 N N . THR A 1 91 ? -6.254 15.868 22.608 1.00 71.00 91 THR A N 1
ATOM 751 C CA . THR A 1 91 ? -7.696 15.690 22.862 1.00 71.00 91 THR A CA 1
ATOM 752 C C . THR A 1 91 ? -7.983 15.196 24.284 1.00 71.00 91 THR A C 1
ATOM 754 O O . THR A 1 91 ? -8.977 15.597 24.889 1.00 71.00 91 THR A O 1
ATOM 757 N N . THR A 1 92 ? -7.085 14.398 24.870 1.00 60.88 92 THR A N 1
ATOM 758 C CA . THR A 1 92 ? -7.222 13.936 26.263 1.00 60.88 92 THR A CA 1
ATOM 759 C C . THR A 1 92 ? -6.952 15.056 27.284 1.00 60.88 92 THR A C 1
ATOM 761 O O . THR A 1 92 ? -7.528 15.051 28.370 1.00 60.88 92 THR A O 1
ATOM 764 N N . GLN A 1 93 ? -6.117 16.051 26.952 1.00 56.84 93 GLN A N 1
ATOM 765 C CA . GLN A 1 93 ? -5.832 17.193 27.836 1.00 56.84 93 GLN A CA 1
ATOM 766 C C . GLN A 1 93 ? -6.960 18.236 27.867 1.00 56.84 93 GLN A C 1
ATOM 768 O O . GLN A 1 93 ? -7.231 18.807 28.924 1.00 56.84 93 GLN A O 1
ATOM 773 N N . GLU A 1 94 ? -7.666 18.451 26.755 1.00 53.66 94 GLU A N 1
ATOM 774 C CA . GLU A 1 94 ? -8.793 19.398 26.690 1.00 53.66 94 GLU A CA 1
ATOM 775 C C . GLU A 1 94 ? -10.022 18.943 27.503 1.00 53.66 94 GLU A C 1
ATOM 777 O O . GLU A 1 94 ? -10.818 19.775 27.937 1.00 53.66 94 GLU A O 1
ATOM 782 N N . GLY A 1 95 ? -10.154 17.641 27.786 1.00 51.81 95 GLY A N 1
ATOM 783 C CA . GLY A 1 95 ? -11.215 17.090 28.639 1.00 51.81 95 GLY A CA 1
ATOM 784 C C . GLY A 1 95 ? -10.973 17.215 30.150 1.00 51.81 95 GLY A C 1
ATOM 785 O O . GLY A 1 95 ? -11.891 16.964 30.927 1.00 51.81 95 GLY A O 1
ATOM 786 N N . SER A 1 96 ? -9.767 17.602 30.582 1.00 51.41 96 SER A N 1
ATOM 787 C CA . SER A 1 96 ? -9.364 17.581 31.998 1.00 51.41 96 SER A CA 1
ATOM 788 C C . SER A 1 96 ? -9.344 18.963 32.669 1.00 51.41 96 SER A C 1
ATOM 790 O O . SER A 1 96 ? -8.922 19.082 33.818 1.00 51.41 96 SER A O 1
ATOM 792 N N . VAL A 1 97 ? -9.806 20.012 31.977 1.00 53.56 97 VAL A N 1
ATOM 793 C CA . VAL A 1 97 ? -9.907 21.379 32.513 1.00 53.56 97 VAL A CA 1
ATOM 794 C C . VAL A 1 97 ? -11.378 21.751 32.691 1.00 53.56 97 VAL A C 1
ATOM 796 O O . VAL A 1 97 ? -11.956 22.420 31.837 1.00 53.56 97 VAL A O 1
ATOM 799 N N . LYS A 1 98 ? -11.988 21.280 33.786 1.00 49.28 98 LYS A N 1
ATOM 800 C CA . LYS A 1 98 ? -13.146 21.878 34.484 1.00 49.28 98 LYS A CA 1
ATOM 801 C C . LYS A 1 98 ? -13.534 20.997 35.679 1.00 49.28 98 LYS A C 1
ATOM 803 O O . LYS A 1 98 ? -14.385 20.127 35.543 1.00 49.28 98 LYS A O 1
ATOM 808 N N . GLU A 1 99 ? -12.939 21.281 36.834 1.00 40.88 99 GLU A N 1
ATOM 809 C CA . GLU A 1 99 ? -13.569 21.136 38.156 1.00 40.88 99 GLU A CA 1
ATOM 810 C C . GLU A 1 99 ? -13.229 22.369 38.997 1.00 40.88 99 GLU A C 1
ATOM 812 O O . GLU A 1 99 ? -12.070 22.839 38.901 1.00 40.88 99 GLU A O 1
#

Sequence (99 aa):
MPDNLMAEELYLDLFYELELLSVYQDRGARGSVVDSLYEEIFKKYNSDKDVFMSSHKYYQSQIIEQQIRADSVIKKIERNLIVLDKLDSLTTQEGSVKE

Foldseek 3Di:
DPPQADDLVLLLQLVLQVVVLVVVVVVPDDDPVSVVSNVVSCVVSVHDPVNSVVNVVVCVVVVVSVVVSVVVSVVVVVVVVVVVVVVVVVVVVVVPPDD

Secondary structure (DSSP, 8-state):
--SSPPPHHHHHHHHHHHHHHHHHHHTT--THHHHHHHHHHHHHTT--HHHHHHHHHHHHHSHHHHHHHHHHHHHHHHHHHHHHHHHHHHHHHHTT---

pLDDT: mean 87.91, std 13.81, range [40.88, 97.88]